Protein AF-A0A345D004-F1 (afdb_monomer_lite)

Secondary structure (DSSP, 8-state):
---TTS-----SSHHHHHHHHHHHHHHHHHTTEEETTHHHHHHHHHHHHHTT---HHHHHHHHHHHHGGGT--EEE-HHHHHHHHTTHHHHHHHHTT---HHHHHHHHTTEEE--

Sequence (115 aa):
MANKECMNTSMANTGDVINSVKYFIMDMSSKGIVVNDLHKLINCCEHIADAGNKNPLDIMMHVVKTGRKMGIHFYADDKVISDMRLGEYDFYLKSVYGFTPYQVSVFVSSVGVVN

Structure (mmCIF, N/CA/C/O backbone):
data_AF-A0A345D004-F1
#
_entry.id   AF-A0A345D004-F1
#
loop_
_atom_site.group_PDB
_atom_site.id
_atom_site.type_symbol
_atom_site.label_atom_id
_atom_site.label_alt_id
_atom_site.label_comp_id
_atom_site.label_asym_id
_atom_site.label_entity_id
_atom_site.label_seq_id
_atom_site.pdbx_PDB_ins_code
_atom_site.Cartn_x
_atom_site.Cartn_y
_atom_site.Cartn_z
_atom_site.occupancy
_atom_site.B_iso_or_equiv
_atom_site.auth_seq_id
_atom_site.auth_comp_id
_atom_site.auth_asym_id
_atom_site.auth_atom_id
_atom_site.pdbx_PDB_model_num
ATOM 1 N N . MET A 1 1 ? 1.615 -24.595 -20.544 1.00 31.97 1 MET A N 1
ATOM 2 C CA . MET A 1 1 ? 1.499 -23.121 -20.543 1.00 31.97 1 MET A CA 1
ATOM 3 C C . MET A 1 1 ? 2.253 -22.636 -19.325 1.00 31.97 1 MET A C 1
ATOM 5 O O . MET A 1 1 ? 1.920 -23.080 -18.236 1.00 31.97 1 MET A O 1
ATOM 9 N N . ALA A 1 2 ? 3.321 -21.857 -19.497 1.00 29.91 2 ALA A N 1
ATOM 10 C CA . ALA A 1 2 ? 4.039 -21.297 -18.357 1.00 29.91 2 ALA A CA 1
ATOM 11 C C . ALA A 1 2 ? 3.086 -20.413 -17.541 1.00 29.91 2 ALA A C 1
ATOM 13 O O . ALA A 1 2 ? 2.227 -19.756 -18.133 1.00 29.91 2 ALA A O 1
ATOM 14 N N . ASN A 1 3 ? 3.201 -20.435 -16.213 1.00 36.25 3 ASN A N 1
ATOM 15 C CA . ASN A 1 3 ? 2.391 -19.589 -15.347 1.00 36.25 3 ASN A CA 1
ATOM 16 C C . ASN A 1 3 ? 2.758 -18.123 -15.650 1.00 36.25 3 ASN A C 1
ATOM 18 O O . ASN A 1 3 ? 3.814 -17.642 -15.252 1.00 36.25 3 ASN A O 1
ATOM 22 N N . LYS A 1 4 ? 1.935 -17.468 -16.479 1.00 44.44 4 LYS A N 1
ATOM 23 C CA . LYS A 1 4 ? 2.184 -16.164 -17.123 1.00 44.44 4 LYS A CA 1
ATOM 24 C C . LYS A 1 4 ? 2.105 -14.977 -16.163 1.00 44.44 4 LYS A C 1
ATOM 26 O O . LYS A 1 4 ? 2.222 -13.840 -16.604 1.00 44.44 4 LYS A O 1
ATOM 31 N N . GLU A 1 5 ? 1.856 -15.215 -14.883 1.00 46.56 5 GLU A N 1
ATOM 32 C CA . GLU A 1 5 ? 1.505 -14.136 -13.962 1.00 46.56 5 GLU A CA 1
ATOM 33 C C . GLU A 1 5 ? 2.715 -13.320 -13.505 1.00 46.56 5 GLU A C 1
ATOM 35 O O . GLU A 1 5 ? 2.538 -12.199 -13.047 1.00 46.56 5 GLU A O 1
ATOM 40 N N . CYS A 1 6 ? 3.930 -13.844 -13.677 1.00 47.47 6 CYS A N 1
ATOM 41 C CA . CYS A 1 6 ? 5.166 -13.271 -13.154 1.00 47.47 6 CYS A CA 1
ATOM 42 C C . CYS A 1 6 ? 6.351 -13.992 -13.849 1.00 47.47 6 CYS A C 1
ATOM 44 O O . CYS A 1 6 ? 6.801 -15.025 -13.365 1.00 47.47 6 CYS A O 1
ATOM 46 N N . MET A 1 7 ? 6.773 -13.577 -15.059 1.00 41.00 7 MET A N 1
ATOM 47 C CA . MET A 1 7 ? 7.837 -14.268 -15.829 1.00 41.00 7 MET A CA 1
ATOM 48 C C . MET A 1 7 ? 9.157 -13.480 -15.879 1.00 41.00 7 MET A C 1
ATOM 50 O O . MET A 1 7 ? 9.164 -12.257 -15.959 1.00 41.00 7 MET A O 1
ATOM 54 N N . ASN A 1 8 ? 10.248 -14.251 -15.810 1.00 41.31 8 ASN A N 1
ATOM 55 C CA . ASN A 1 8 ? 11.632 -13.921 -15.447 1.00 41.31 8 ASN A CA 1
ATOM 56 C C . ASN A 1 8 ? 12.441 -13.076 -16.447 1.00 41.31 8 ASN A C 1
ATOM 58 O O . ASN A 1 8 ? 12.651 -13.544 -17.568 1.00 41.31 8 ASN A O 1
ATOM 62 N N . THR A 1 9 ? 13.089 -12.000 -15.967 1.00 44.62 9 THR A N 1
ATOM 63 C CA . THR A 1 9 ? 14.435 -11.589 -16.430 1.00 44.62 9 THR A CA 1
ATOM 64 C C . THR A 1 9 ? 15.150 -10.671 -15.423 1.00 44.62 9 THR A C 1
ATOM 66 O O . THR A 1 9 ? 14.767 -9.532 -15.246 1.00 44.62 9 THR A O 1
ATOM 69 N N . SER A 1 10 ? 16.250 -11.130 -14.816 1.00 45.31 10 SER A N 1
ATOM 70 C CA . SER A 1 10 ? 17.027 -10.393 -13.796 1.00 45.31 10 SER A CA 1
ATOM 71 C C . SER A 1 10 ? 17.504 -8.984 -14.221 1.00 45.31 10 SER A C 1
ATOM 73 O O . SER A 1 10 ? 18.100 -8.812 -15.286 1.00 45.31 10 SER A O 1
ATOM 75 N N . MET A 1 11 ? 17.300 -7.997 -13.333 1.00 56.88 11 MET A N 1
ATOM 76 C CA . MET A 1 11 ? 17.765 -6.601 -13.424 1.00 56.88 11 MET A CA 1
ATOM 77 C C . MET A 1 11 ? 19.024 -6.293 -12.587 1.00 56.88 11 MET A C 1
ATOM 79 O O . MET A 1 11 ? 19.385 -7.020 -11.667 1.00 56.88 11 MET A O 1
ATOM 83 N N . ALA A 1 12 ? 19.640 -5.130 -12.855 1.00 52.09 12 ALA A N 1
ATOM 84 C CA . ALA A 1 12 ? 20.809 -4.601 -12.138 1.00 52.09 12 ALA A CA 1
ATOM 85 C C . ALA A 1 12 ? 20.512 -3.973 -10.750 1.00 52.09 12 ALA A C 1
ATOM 87 O O . ALA A 1 12 ? 21.421 -3.905 -9.931 1.00 52.09 12 ALA A O 1
ATOM 88 N N . ASN A 1 13 ? 19.266 -3.551 -10.461 1.00 59.78 13 ASN A N 1
ATOM 89 C CA . ASN A 1 13 ? 18.888 -2.845 -9.213 1.00 59.78 13 ASN A CA 1
ATOM 90 C C . ASN A 1 13 ? 17.716 -3.508 -8.459 1.00 59.78 13 ASN A C 1
ATOM 92 O O . ASN A 1 13 ? 17.035 -2.862 -7.661 1.00 59.78 13 ASN A O 1
ATOM 96 N N . THR A 1 14 ? 17.450 -4.793 -8.709 1.00 67.38 14 THR A N 1
ATOM 97 C CA . THR A 1 14 ? 16.326 -5.522 -8.096 1.00 67.38 14 THR A CA 1
ATOM 98 C C . THR A 1 14 ? 16.360 -5.449 -6.564 1.00 67.38 14 THR A C 1
ATOM 100 O O . THR A 1 14 ? 15.320 -5.307 -5.927 1.00 67.38 14 THR A O 1
ATOM 103 N N . GLY A 1 15 ? 17.557 -5.454 -5.966 1.00 69.31 15 GLY A N 1
ATOM 104 C CA . GLY A 1 15 ? 17.743 -5.372 -4.515 1.00 69.31 15 GLY A CA 1
ATOM 105 C C . GLY A 1 15 ? 17.159 -4.108 -3.874 1.00 69.31 15 GLY A C 1
ATOM 106 O O . GLY A 1 15 ? 16.460 -4.211 -2.870 1.00 69.31 15 GLY A O 1
ATOM 107 N N . ASP A 1 16 ? 17.378 -2.928 -4.459 1.00 70.94 16 ASP A N 1
ATOM 108 C CA . ASP A 1 16 ? 16.916 -1.652 -3.887 1.00 70.94 16 ASP A CA 1
ATOM 109 C C . ASP A 1 16 ? 15.391 -1.521 -3.933 1.00 70.94 16 ASP A C 1
ATOM 111 O O . ASP A 1 16 ? 14.763 -1.024 -2.993 1.00 70.94 16 ASP A O 1
ATOM 115 N N . VAL A 1 17 ? 14.785 -2.023 -5.011 1.00 71.81 17 VAL A N 1
ATOM 116 C CA . VAL A 1 17 ? 13.329 -2.083 -5.165 1.00 71.81 17 VAL A CA 1
ATOM 117 C C . VAL A 1 17 ? 12.732 -3.046 -4.143 1.00 71.81 17 VAL A C 1
ATOM 119 O O . VAL A 1 17 ? 11.830 -2.659 -3.400 1.00 71.81 17 VAL A O 1
ATOM 122 N N . ILE A 1 18 ? 13.261 -4.271 -4.051 1.00 74.50 18 ILE A N 1
ATOM 123 C CA . ILE A 1 18 ? 12.810 -5.268 -3.069 1.00 74.50 18 ILE A CA 1
ATOM 124 C C . ILE A 1 18 ? 12.933 -4.713 -1.650 1.00 74.50 18 ILE A C 1
ATOM 126 O O . ILE A 1 18 ? 12.017 -4.876 -0.846 1.00 74.50 18 ILE A O 1
ATOM 130 N N . ASN A 1 19 ? 14.046 -4.055 -1.327 1.00 77.50 19 ASN A N 1
ATOM 131 C CA . ASN A 1 19 ? 14.266 -3.486 -0.002 1.00 77.50 19 ASN A CA 1
ATOM 132 C C . ASN A 1 19 ? 13.275 -2.358 0.292 1.00 77.50 19 ASN A C 1
ATOM 134 O O . ASN A 1 19 ? 12.686 -2.344 1.367 1.00 77.50 19 ASN A O 1
ATOM 138 N N . SER A 1 20 ? 13.019 -1.470 -0.671 1.00 76.69 20 SER A N 1
ATOM 139 C CA . SER A 1 20 ? 12.019 -0.402 -0.530 1.00 76.69 20 SER A CA 1
ATOM 140 C C . SER A 1 20 ? 10.619 -0.963 -0.268 1.00 76.69 20 SER A C 1
ATOM 142 O O . SER A 1 20 ? 9.914 -0.490 0.622 1.00 76.69 20 SER A O 1
ATOM 144 N N . VAL A 1 21 ? 10.237 -2.021 -0.991 1.00 77.38 21 VAL A N 1
ATOM 145 C CA . VAL A 1 21 ? 8.966 -2.727 -0.777 1.00 77.38 21 VAL A CA 1
ATOM 146 C C . VAL A 1 21 ? 8.932 -3.380 0.603 1.00 77.38 21 VAL A C 1
ATOM 148 O O . VAL A 1 21 ? 7.955 -3.218 1.330 1.00 77.38 21 VAL A O 1
ATOM 151 N N . LYS A 1 22 ? 9.995 -4.086 1.003 1.00 79.69 22 LYS A N 1
ATOM 152 C CA . LYS A 1 22 ? 10.091 -4.697 2.336 1.00 79.69 22 LYS A CA 1
ATOM 153 C C . LYS A 1 22 ? 9.950 -3.654 3.440 1.00 79.69 22 LYS A C 1
ATOM 155 O O . LYS A 1 22 ? 9.186 -3.885 4.370 1.00 79.69 22 LYS A O 1
ATOM 160 N N . TYR A 1 23 ? 10.631 -2.514 3.327 1.00 83.25 23 TYR A N 1
ATOM 161 C CA . TYR A 1 23 ? 10.540 -1.436 4.311 1.00 83.25 23 TYR A CA 1
ATOM 162 C C . TYR A 1 23 ? 9.139 -0.851 4.396 1.00 83.25 23 TYR A C 1
ATOM 164 O O . TYR A 1 23 ? 8.644 -0.655 5.502 1.00 83.25 23 TYR A O 1
ATOM 172 N N . PHE A 1 24 ? 8.475 -0.636 3.259 1.00 81.62 24 PHE A N 1
ATOM 173 C CA . PHE A 1 24 ? 7.078 -0.224 3.267 1.00 81.62 24 PHE A CA 1
ATOM 174 C C . PHE A 1 24 ? 6.193 -1.249 3.981 1.00 81.62 24 PHE A C 1
ATOM 176 O O . PHE A 1 24 ? 5.441 -0.878 4.873 1.00 81.62 24 PHE A O 1
ATOM 183 N N . ILE A 1 25 ? 6.296 -2.541 3.649 1.00 81.25 25 ILE A N 1
ATOM 184 C CA . ILE A 1 25 ? 5.451 -3.560 4.288 1.00 81.25 25 ILE A CA 1
ATOM 185 C C . ILE A 1 25 ? 5.744 -3.682 5.786 1.00 81.25 25 ILE A C 1
ATOM 187 O O . ILE A 1 25 ? 4.813 -3.812 6.574 1.00 81.25 25 ILE A O 1
ATOM 191 N N . MET A 1 26 ? 7.009 -3.614 6.200 1.00 84.50 26 MET A N 1
ATOM 192 C CA . MET A 1 26 ? 7.375 -3.628 7.618 1.00 84.50 26 MET A CA 1
ATOM 193 C C . MET A 1 26 ? 6.806 -2.421 8.364 1.00 84.50 26 MET A C 1
ATOM 195 O O . MET A 1 26 ? 6.259 -2.579 9.454 1.00 84.50 26 MET A O 1
ATOM 199 N N . ASP A 1 27 ? 6.902 -1.229 7.779 1.00 87.38 27 ASP A N 1
ATOM 200 C CA . ASP A 1 27 ? 6.352 -0.015 8.372 1.00 87.38 27 ASP A CA 1
ATOM 201 C C . ASP A 1 27 ? 4.818 -0.078 8.469 1.00 87.38 27 ASP A C 1
ATOM 203 O O . ASP A 1 27 ? 4.258 0.180 9.535 1.00 87.38 27 ASP A O 1
ATOM 207 N N . MET A 1 28 ? 4.138 -0.536 7.419 1.00 84.88 28 MET A N 1
ATOM 208 C CA . MET A 1 28 ? 2.686 -0.735 7.424 1.00 84.88 28 MET A CA 1
ATOM 209 C C . MET A 1 28 ? 2.258 -1.809 8.433 1.00 84.88 28 MET A C 1
ATOM 211 O O . MET A 1 28 ? 1.293 -1.615 9.172 1.00 84.88 28 MET A O 1
ATOM 215 N N . SER A 1 29 ? 3.030 -2.891 8.557 1.00 85.25 29 SER A N 1
ATOM 216 C CA . SER A 1 29 ? 2.806 -3.928 9.568 1.00 85.25 29 SER A CA 1
ATOM 217 C C . SER A 1 29 ? 2.986 -3.396 10.985 1.00 85.25 29 SER A C 1
ATOM 219 O O . SER A 1 29 ? 2.218 -3.779 11.864 1.00 85.25 29 SER A O 1
ATOM 221 N N . SER A 1 30 ? 3.944 -2.492 11.219 1.00 86.81 30 SER A N 1
ATOM 222 C CA . SER A 1 30 ? 4.112 -1.832 12.523 1.00 86.81 30 SER A CA 1
ATOM 223 C C . SER A 1 30 ? 2.914 -0.955 12.905 1.00 86.81 30 SER A C 1
ATOM 225 O O . SER A 1 30 ? 2.683 -0.700 14.084 1.00 86.81 30 SER A O 1
ATOM 227 N N . LYS A 1 31 ? 2.129 -0.536 11.907 1.00 85.06 31 LYS A N 1
ATOM 228 C CA . LYS A 1 31 ? 0.898 0.243 12.059 1.00 85.06 31 LYS A CA 1
ATOM 229 C C . LYS A 1 31 ? -0.372 -0.606 11.936 1.00 85.06 31 LYS A C 1
ATOM 231 O O . LYS A 1 31 ? -1.449 -0.045 11.762 1.00 85.06 31 LYS A O 1
ATOM 236 N N . GLY A 1 32 ? -0.250 -1.933 12.010 1.00 86.06 32 GLY A N 1
ATOM 237 C CA . GLY A 1 32 ? -1.385 -2.856 12.049 1.00 86.06 32 GLY A CA 1
ATOM 238 C C . GLY A 1 32 ? -1.937 -3.284 10.687 1.00 86.06 32 GLY A C 1
ATOM 239 O O . GLY A 1 32 ? -3.014 -3.870 10.646 1.00 86.06 32 GLY A O 1
ATOM 240 N N . ILE A 1 33 ? -1.227 -3.034 9.578 1.00 87.25 33 ILE A N 1
ATOM 241 C CA . ILE A 1 33 ? -1.611 -3.512 8.239 1.00 87.25 33 ILE A CA 1
ATOM 242 C C . ILE A 1 33 ? -0.689 -4.652 7.812 1.00 87.25 33 ILE A C 1
ATOM 244 O O . ILE A 1 33 ? 0.484 -4.445 7.508 1.00 87.25 33 ILE A O 1
ATOM 248 N N . VAL A 1 34 ? -1.230 -5.860 7.730 1.00 87.56 34 VAL A N 1
ATOM 249 C CA . VAL A 1 34 ? -0.501 -7.078 7.365 1.00 87.56 34 VAL A CA 1
ATOM 250 C C . VAL A 1 34 ? -0.812 -7.519 5.939 1.00 87.56 34 VAL A C 1
ATOM 252 O O . VAL A 1 34 ? -1.895 -7.273 5.412 1.00 87.56 34 VAL A O 1
ATOM 255 N N . VAL A 1 35 ? 0.134 -8.214 5.310 1.00 84.88 35 VAL A N 1
ATOM 256 C CA . VAL A 1 35 ? -0.061 -8.862 4.004 1.00 84.88 35 VAL A CA 1
ATOM 257 C C . VAL A 1 35 ? -0.087 -10.371 4.194 1.00 84.88 35 VAL A C 1
ATOM 259 O O . VAL A 1 35 ? 0.787 -10.911 4.867 1.00 84.88 35 VAL A O 1
ATOM 262 N N . ASN A 1 36 ? -1.062 -11.062 3.593 1.00 81.38 36 ASN A N 1
ATOM 263 C CA . ASN A 1 36 ? -1.217 -12.512 3.791 1.00 81.38 36 ASN A CA 1
ATOM 264 C C . ASN A 1 36 ? -0.064 -13.363 3.241 1.00 81.38 36 ASN A C 1
ATOM 266 O O . ASN A 1 36 ? 0.169 -14.458 3.740 1.00 81.38 36 ASN A O 1
ATOM 270 N N . ASP A 1 37 ? 0.628 -12.897 2.204 1.00 75.94 37 ASP A N 1
ATOM 271 C CA . ASP A 1 37 ? 1.670 -13.662 1.528 1.00 75.94 37 ASP A CA 1
ATOM 272 C C . ASP A 1 37 ? 2.788 -12.732 1.043 1.00 75.94 37 ASP A C 1
ATOM 274 O O . ASP A 1 37 ? 2.895 -12.365 -0.131 1.00 75.94 37 ASP A O 1
ATOM 278 N N . LEU A 1 38 ? 3.625 -12.311 1.998 1.00 72.25 38 LEU A N 1
ATOM 279 C CA . LEU A 1 38 ? 4.773 -11.435 1.749 1.00 72.25 38 LEU A CA 1
ATOM 280 C 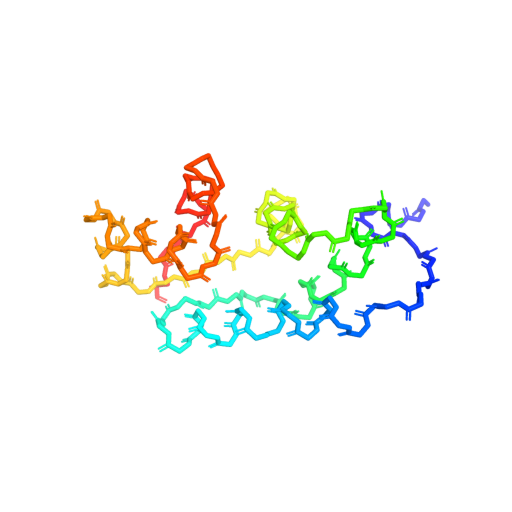C . LEU A 1 38 ? 5.739 -12.027 0.711 1.00 72.25 38 LEU A C 1
ATOM 282 O O . LEU A 1 38 ? 6.370 -11.287 -0.040 1.00 72.25 38 LEU A O 1
ATOM 286 N N . HIS A 1 39 ? 5.850 -13.356 0.650 1.00 72.62 39 HIS A N 1
ATOM 287 C CA . HIS A 1 39 ? 6.750 -14.031 -0.278 1.00 72.62 39 HIS A CA 1
ATOM 288 C C . HIS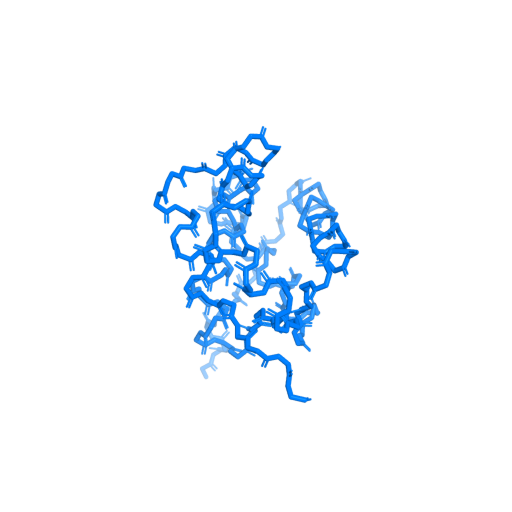 A 1 39 ? 6.245 -13.921 -1.723 1.00 72.62 39 HIS A C 1
ATOM 290 O O . HIS A 1 39 ? 7.011 -13.550 -2.613 1.00 72.62 39 HIS A O 1
ATOM 296 N N . LYS A 1 40 ? 4.939 -14.128 -1.957 1.00 74.69 40 LYS A N 1
ATOM 297 C CA . LYS A 1 40 ? 4.319 -13.844 -3.265 1.00 74.69 40 LYS A CA 1
ATOM 298 C C . LYS A 1 40 ? 4.442 -12.375 -3.659 1.00 74.69 40 LYS A C 1
ATOM 300 O O . LYS A 1 40 ? 4.635 -12.080 -4.837 1.00 74.69 40 LYS A O 1
ATOM 305 N N . LEU A 1 41 ? 4.349 -11.465 -2.691 1.00 74.06 41 LEU A N 1
ATOM 306 C CA . LEU A 1 41 ? 4.494 -10.030 -2.925 1.00 74.06 41 LEU A CA 1
ATOM 307 C C . LEU A 1 41 ? 5.909 -9.660 -3.381 1.00 74.06 41 LEU A C 1
ATOM 309 O O . LEU A 1 41 ? 6.046 -8.957 -4.378 1.00 74.06 41 LEU A O 1
ATOM 313 N N . ILE A 1 42 ? 6.946 -10.174 -2.714 1.00 70.31 42 ILE A N 1
ATOM 314 C CA . ILE A 1 42 ? 8.345 -9.943 -3.107 1.00 70.31 42 ILE A CA 1
ATOM 315 C C . ILE A 1 42 ? 8.596 -10.452 -4.529 1.00 70.31 42 ILE A C 1
ATOM 317 O O . ILE A 1 42 ? 9.125 -9.698 -5.341 1.00 70.31 42 ILE A O 1
ATOM 321 N N . ASN A 1 43 ? 8.140 -11.666 -4.854 1.00 69.88 43 ASN A N 1
ATOM 322 C CA . ASN A 1 43 ? 8.271 -12.204 -6.209 1.00 69.88 43 ASN A CA 1
ATOM 323 C C . ASN A 1 43 ? 7.556 -11.302 -7.228 1.00 69.88 43 ASN A C 1
ATOM 325 O O . ASN A 1 43 ? 8.135 -10.936 -8.242 1.00 69.88 43 ASN A O 1
ATOM 329 N N . CYS A 1 44 ? 6.329 -10.853 -6.936 1.00 70.81 44 CYS A N 1
ATOM 330 C CA . CYS A 1 44 ? 5.585 -9.940 -7.809 1.00 70.81 44 CYS A CA 1
ATOM 331 C C . CYS A 1 44 ? 6.344 -8.625 -8.081 1.00 70.81 44 CYS A C 1
ATOM 333 O O . CYS A 1 44 ? 6.341 -8.130 -9.209 1.00 70.81 44 CYS A O 1
ATOM 335 N N . CYS A 1 45 ? 7.039 -8.076 -7.080 1.00 67.12 45 CYS A N 1
ATOM 336 C CA . CYS A 1 45 ? 7.837 -6.858 -7.229 1.00 67.12 45 CYS A CA 1
ATOM 337 C C . CYS A 1 45 ? 9.029 -7.015 -8.172 1.00 67.12 45 CYS A C 1
ATOM 339 O O . CYS A 1 45 ? 9.311 -6.080 -8.923 1.00 67.12 45 CYS A O 1
ATOM 341 N N . GLU A 1 46 ? 9.697 -8.171 -8.157 1.00 60.31 46 GLU A N 1
ATOM 342 C CA . GLU A 1 46 ? 10.794 -8.467 -9.087 1.00 60.31 46 GLU A CA 1
ATOM 343 C C . GLU A 1 46 ? 10.305 -8.358 -10.538 1.00 60.31 46 GLU A C 1
ATOM 345 O O . GLU A 1 46 ? 10.924 -7.680 -11.352 1.00 60.31 46 GLU A O 1
ATOM 350 N N . HIS A 1 47 ? 9.112 -8.881 -10.833 1.00 61.62 47 HIS A N 1
ATOM 351 C CA . HIS A 1 47 ? 8.557 -8.869 -12.189 1.00 61.62 47 HIS A CA 1
ATOM 352 C C . HIS A 1 47 ? 8.053 -7.502 -12.670 1.00 61.62 47 HIS A C 1
ATOM 354 O O . HIS A 1 47 ? 8.088 -7.214 -13.865 1.00 61.62 47 HIS A O 1
ATOM 360 N N . ILE A 1 48 ? 7.549 -6.650 -11.774 1.00 57.56 48 ILE A N 1
ATOM 361 C CA . ILE A 1 48 ? 7.048 -5.318 -12.157 1.00 57.56 48 ILE A CA 1
ATOM 362 C C . ILE A 1 48 ? 8.213 -4.359 -12.425 1.00 57.56 48 ILE A C 1
ATOM 364 O O . ILE A 1 48 ? 8.123 -3.526 -13.331 1.00 57.56 48 ILE A O 1
ATOM 368 N N . ALA A 1 49 ? 9.309 -4.487 -11.673 1.00 54.78 49 ALA A N 1
ATOM 369 C CA . ALA A 1 49 ? 10.5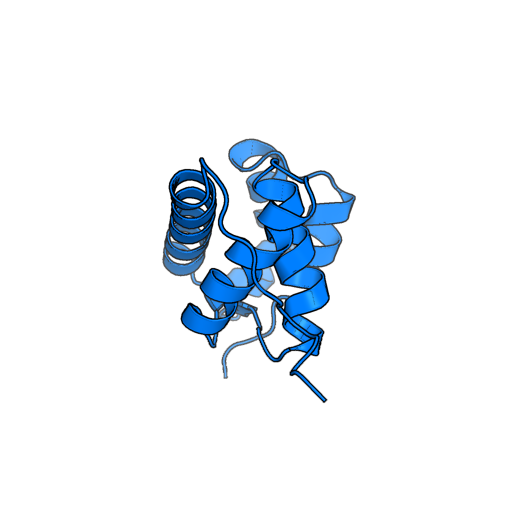27 -3.720 -11.914 1.00 54.78 49 ALA A CA 1
ATOM 370 C C . ALA A 1 49 ? 11.100 -4.009 -13.317 1.00 54.78 49 ALA A C 1
ATOM 372 O O . ALA A 1 49 ? 11.491 -3.074 -14.027 1.00 54.78 49 ALA A O 1
ATOM 373 N N . ASP A 1 50 ? 11.056 -5.276 -13.753 1.00 54.28 50 ASP A N 1
ATOM 374 C CA . ASP A 1 50 ? 11.523 -5.727 -15.073 1.00 54.28 50 ASP A CA 1
ATOM 375 C C . ASP A 1 50 ? 10.772 -5.046 -16.238 1.00 54.28 50 ASP A C 1
ATOM 377 O O . ASP A 1 50 ? 11.332 -4.864 -17.321 1.00 54.28 50 ASP A O 1
ATOM 381 N N . ALA A 1 51 ? 9.531 -4.584 -16.025 1.00 54.47 51 ALA A N 1
ATOM 382 C CA . ALA A 1 51 ? 8.718 -3.881 -17.027 1.00 54.47 51 ALA A CA 1
ATOM 383 C C . ALA A 1 51 ? 9.166 -2.423 -17.297 1.00 54.47 51 ALA A C 1
ATOM 385 O O . ALA A 1 51 ? 8.475 -1.672 -17.989 1.00 54.47 51 ALA A O 1
ATOM 386 N N . GLY A 1 52 ? 10.312 -2.003 -16.750 1.00 52.72 52 GLY A N 1
ATOM 387 C CA . GLY A 1 52 ? 10.914 -0.684 -16.966 1.00 52.72 52 GLY A CA 1
ATOM 388 C C . GLY A 1 52 ? 10.412 0.406 -16.019 1.00 52.72 52 GLY A C 1
ATOM 389 O O . GLY A 1 52 ? 10.913 1.532 -16.070 1.00 52.72 52 GLY A O 1
ATOM 390 N N . ASN A 1 53 ? 9.470 0.089 -15.125 1.00 62.69 53 ASN A N 1
ATOM 391 C CA . ASN A 1 53 ? 9.033 1.014 -14.091 1.00 62.69 53 ASN A CA 1
ATOM 392 C C . ASN A 1 53 ? 9.971 0.926 -12.885 1.00 62.69 53 ASN A C 1
ATOM 394 O O . ASN A 1 53 ? 9.974 -0.060 -12.158 1.00 62.69 53 ASN A O 1
ATOM 398 N N . LYS A 1 54 ? 10.779 1.968 -12.688 1.00 62.06 54 LYS A N 1
ATOM 399 C CA . LYS A 1 54 ? 11.763 2.039 -11.599 1.00 62.06 54 LYS A CA 1
ATOM 400 C C . LYS A 1 54 ? 11.237 2.764 -10.365 1.00 62.06 54 LYS A C 1
ATOM 402 O O . LYS A 1 54 ? 11.975 2.882 -9.394 1.00 62.06 54 LYS A O 1
ATOM 407 N N . ASN A 1 55 ? 10.011 3.288 -10.406 1.00 70.00 55 ASN A N 1
ATOM 408 C CA . ASN A 1 55 ? 9.435 4.024 -9.291 1.00 70.00 55 ASN A CA 1
ATOM 409 C C . ASN A 1 55 ? 8.870 3.034 -8.254 1.00 70.00 55 ASN A C 1
ATOM 411 O O . ASN A 1 55 ? 7.873 2.366 -8.546 1.00 70.00 55 ASN A O 1
ATOM 415 N N . PRO A 1 56 ? 9.447 2.948 -7.039 1.00 67.00 56 PRO A N 1
ATOM 416 C CA . PRO A 1 56 ? 8.988 2.013 -6.010 1.00 67.00 56 PRO A CA 1
ATOM 417 C C . PRO A 1 56 ? 7.506 2.181 -5.648 1.00 67.00 56 PRO A C 1
ATOM 419 O O . PRO A 1 56 ? 6.831 1.197 -5.352 1.00 67.00 56 PRO A O 1
ATOM 422 N N . LEU A 1 57 ? 6.974 3.404 -5.726 1.00 70.94 57 LEU A N 1
ATOM 423 C CA . LEU A 1 57 ? 5.572 3.700 -5.426 1.00 70.94 57 LEU A CA 1
ATOM 424 C C . LEU A 1 57 ? 4.636 3.155 -6.499 1.00 70.94 57 LEU A C 1
ATOM 426 O O . LEU A 1 57 ? 3.596 2.577 -6.190 1.00 70.94 57 LEU A O 1
ATOM 430 N N . ASP A 1 58 ? 5.015 3.284 -7.767 1.00 71.62 58 ASP A N 1
ATOM 431 C CA . ASP A 1 58 ? 4.211 2.751 -8.863 1.00 71.62 58 ASP A CA 1
ATOM 432 C C . ASP A 1 58 ? 4.232 1.219 -8.874 1.00 71.62 58 ASP A C 1
ATOM 434 O O . ASP A 1 58 ? 3.202 0.592 -9.133 1.00 71.62 58 ASP A O 1
ATOM 438 N N . ILE A 1 59 ? 5.373 0.615 -8.522 1.00 71.62 59 ILE A N 1
ATOM 439 C CA . ILE A 1 59 ? 5.508 -0.834 -8.326 1.00 71.62 59 ILE A CA 1
ATOM 440 C C . ILE A 1 59 ? 4.570 -1.299 -7.212 1.00 71.62 59 ILE A C 1
ATOM 442 O O . ILE A 1 59 ? 3.779 -2.220 -7.407 1.00 71.62 59 ILE A O 1
ATOM 446 N N . MET A 1 60 ? 4.589 -0.616 -6.071 1.00 74.50 60 MET A N 1
ATOM 447 C CA . MET A 1 60 ? 3.720 -0.906 -4.933 1.00 74.50 60 MET A CA 1
ATOM 448 C C . MET A 1 60 ? 2.237 -0.800 -5.285 1.00 74.50 60 MET A C 1
ATOM 450 O O . MET A 1 60 ? 1.430 -1.652 -4.919 1.00 74.50 60 MET A O 1
ATOM 454 N N . MET A 1 61 ? 1.872 0.201 -6.079 1.00 76.69 61 MET A N 1
ATOM 455 C CA . MET A 1 61 ? 0.505 0.376 -6.556 1.00 76.69 61 MET A CA 1
ATOM 456 C C . MET A 1 61 ? 0.081 -0.686 -7.560 1.00 76.69 61 MET A C 1
ATOM 458 O O . MET A 1 61 ? -1.083 -1.095 -7.580 1.00 76.69 61 MET A O 1
ATOM 462 N N . HIS A 1 62 ? 1.012 -1.154 -8.383 1.00 75.62 62 HIS A N 1
ATOM 463 C CA . HIS A 1 62 ? 0.763 -2.272 -9.272 1.00 75.62 62 HIS A CA 1
ATOM 464 C C . HIS A 1 62 ? 0.572 -3.570 -8.481 1.00 75.62 62 HIS A C 1
ATOM 466 O O . HIS A 1 62 ? -0.370 -4.305 -8.759 1.00 75.62 62 HIS A O 1
ATOM 472 N N . VAL A 1 63 ? 1.373 -3.814 -7.442 1.00 74.56 63 VAL A N 1
ATOM 473 C CA . VAL A 1 63 ? 1.191 -4.947 -6.520 1.00 74.56 63 VAL A CA 1
ATOM 474 C C . VAL A 1 63 ? -0.174 -4.898 -5.846 1.00 74.56 63 VAL A C 1
ATOM 476 O O . VAL A 1 63 ? -0.879 -5.898 -5.823 1.00 74.56 63 VAL A O 1
ATOM 479 N N . VAL A 1 64 ? -0.598 -3.741 -5.344 1.00 77.75 64 VAL A N 1
ATOM 480 C CA . VAL A 1 64 ? -1.916 -3.583 -4.714 1.00 77.75 64 VAL A CA 1
ATOM 481 C C . VAL A 1 64 ? -3.051 -3.916 -5.692 1.00 77.75 64 VAL A C 1
ATOM 483 O O . VAL A 1 64 ? -4.008 -4.607 -5.341 1.00 77.75 64 VAL A O 1
ATOM 486 N N . LYS A 1 65 ? -2.944 -3.466 -6.949 1.00 76.12 65 LYS A N 1
ATOM 487 C CA . LYS A 1 65 ? -3.960 -3.711 -7.987 1.00 76.12 65 LYS A CA 1
ATOM 488 C C . LYS A 1 65 ? -3.964 -5.148 -8.506 1.00 76.12 65 LYS A C 1
ATOM 490 O O . LYS A 1 65 ? -5.029 -5.740 -8.677 1.00 76.12 65 LYS A O 1
ATOM 495 N N . THR A 1 66 ? -2.788 -5.675 -8.821 1.00 69.50 66 THR A N 1
ATOM 496 C CA . THR A 1 66 ? -2.605 -6.959 -9.508 1.00 69.50 66 THR A CA 1
ATOM 497 C C . THR A 1 66 ? -2.532 -8.108 -8.512 1.00 69.50 66 THR A C 1
ATOM 499 O O . THR A 1 66 ? -3.131 -9.154 -8.7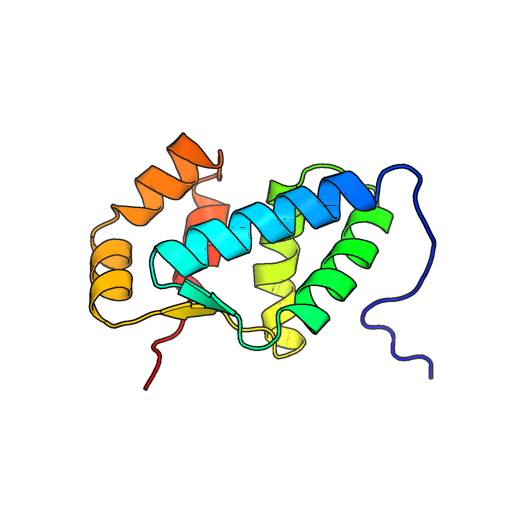46 1.00 69.50 66 THR A O 1
ATOM 502 N N . GLY A 1 67 ? -1.915 -7.889 -7.352 1.00 70.06 67 GLY A N 1
ATOM 503 C CA . GLY A 1 67 ? -1.817 -8.854 -6.263 1.00 70.06 67 GLY A CA 1
ATOM 504 C C . GLY A 1 67 ? -3.178 -9.364 -5.808 1.00 70.06 67 GLY A C 1
ATOM 505 O O . GLY A 1 67 ? -3.323 -10.558 -5.582 1.00 70.06 67 GLY A O 1
ATOM 506 N N . ARG A 1 68 ? -4.222 -8.526 -5.830 1.00 68.25 68 ARG A N 1
ATOM 507 C CA . ARG A 1 68 ? -5.595 -8.953 -5.517 1.00 68.25 68 ARG A CA 1
ATOM 508 C C . ARG A 1 68 ? -6.124 -10.038 -6.465 1.00 68.25 68 ARG A C 1
ATOM 510 O O . ARG A 1 68 ? -6.894 -10.893 -6.043 1.00 68.25 68 ARG A O 1
ATOM 517 N N . LYS A 1 69 ? -5.703 -10.024 -7.734 1.00 71.81 69 LYS A N 1
ATOM 518 C CA . LYS A 1 69 ? -6.026 -11.077 -8.715 1.00 71.81 69 LYS A CA 1
ATOM 519 C C . LYS A 1 69 ? -5.217 -12.354 -8.474 1.00 71.81 69 LYS A C 1
ATOM 521 O O . LYS A 1 69 ? -5.672 -13.427 -8.839 1.00 71.81 69 LYS A O 1
ATOM 526 N N . MET A 1 70 ? -4.057 -12.221 -7.833 1.00 69.12 70 MET A N 1
ATOM 527 C CA . MET A 1 70 ? -3.121 -13.301 -7.499 1.00 69.12 70 MET A CA 1
ATOM 528 C C . MET A 1 70 ? -3.262 -13.801 -6.045 1.00 69.12 70 MET A C 1
ATOM 530 O O . MET A 1 70 ? -2.452 -14.601 -5.580 1.00 69.12 70 MET A O 1
ATOM 534 N N . GLY A 1 71 ? -4.272 -13.326 -5.305 1.00 72.06 71 GLY A N 1
ATOM 535 C CA . GLY A 1 71 ? -4.532 -13.717 -3.914 1.00 72.06 71 GLY A CA 1
ATOM 536 C C . GLY A 1 71 ? -3.642 -13.048 -2.857 1.00 72.06 71 GLY A C 1
ATOM 537 O O . GLY A 1 71 ? -3.597 -13.527 -1.724 1.00 72.06 71 GLY A O 1
ATOM 538 N N . ILE A 1 72 ? -2.937 -11.966 -3.200 1.00 78.19 72 ILE A N 1
ATOM 539 C CA . ILE A 1 72 ? -2.215 -11.100 -2.258 1.00 78.19 72 ILE A CA 1
ATOM 540 C C . ILE A 1 72 ? -3.188 -10.043 -1.738 1.00 78.19 72 ILE A C 1
ATOM 542 O O . ILE A 1 72 ? -3.762 -9.273 -2.513 1.00 78.19 72 ILE A O 1
ATOM 546 N N . HIS A 1 73 ? -3.357 -9.993 -0.421 1.00 82.56 73 HIS A N 1
ATOM 547 C CA . HIS A 1 73 ? -4.311 -9.101 0.231 1.00 82.56 73 HIS A CA 1
ATOM 548 C C . HIS A 1 73 ? -3.673 -8.384 1.420 1.00 82.56 73 HIS A C 1
ATOM 550 O O . HIS A 1 73 ? -2.910 -8.992 2.172 1.00 82.56 73 HIS A O 1
ATOM 556 N N . PHE A 1 74 ? -4.021 -7.105 1.577 1.00 86.00 74 PHE A N 1
ATOM 557 C CA . PHE A 1 74 ? -3.710 -6.298 2.753 1.00 86.00 74 PHE A CA 1
ATOM 558 C C . PHE A 1 74 ? -4.876 -6.399 3.732 1.00 86.00 74 PHE A C 1
ATOM 560 O O . PHE A 1 74 ? -6.030 -6.270 3.320 1.00 86.00 74 PH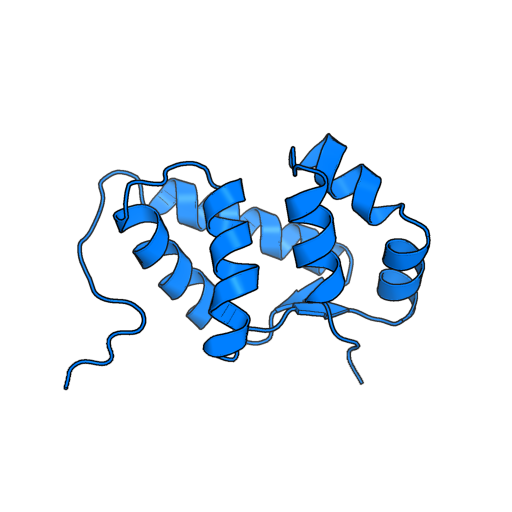E A O 1
ATOM 567 N N . TYR A 1 75 ? -4.584 -6.598 5.009 1.00 88.56 75 TYR A N 1
ATOM 568 C CA . TYR A 1 75 ? -5.581 -6.664 6.067 1.00 88.56 75 TYR A CA 1
ATOM 569 C C . TYR A 1 75 ? -5.175 -5.791 7.242 1.00 88.56 75 TYR A C 1
ATOM 571 O O . TYR A 1 75 ? -3.987 -5.660 7.518 1.00 88.56 75 TYR A O 1
ATOM 579 N N . ALA A 1 76 ? -6.151 -5.223 7.936 1.00 89.44 76 ALA A N 1
ATOM 580 C CA . ALA A 1 76 ? -5.918 -4.413 9.118 1.00 89.44 76 ALA A CA 1
ATOM 581 C C . ALA A 1 76 ? -6.995 -4.636 10.186 1.00 89.44 76 ALA A C 1
ATOM 583 O O . ALA A 1 76 ? -8.072 -5.153 9.885 1.00 89.44 76 ALA A O 1
ATOM 584 N N . ASP A 1 77 ? -6.695 -4.259 11.429 1.00 88.12 77 ASP A N 1
ATOM 585 C CA . ASP A 1 77 ? -7.686 -4.244 12.506 1.00 88.12 77 ASP A CA 1
ATOM 586 C C . ASP A 1 77 ? -8.721 -3.113 12.330 1.00 88.12 77 ASP A C 1
ATOM 588 O O . ASP A 1 77 ? -8.543 -2.178 11.542 1.00 88.12 77 ASP A O 1
ATOM 592 N N . ASP A 1 78 ? -9.815 -3.186 13.091 1.00 85.56 78 ASP A N 1
ATOM 593 C CA . ASP A 1 78 ? -10.915 -2.219 13.010 1.00 85.56 78 ASP A CA 1
ATOM 594 C C . ASP A 1 78 ? -10.490 -0.777 13.316 1.00 85.56 78 ASP A C 1
ATOM 596 O O . ASP A 1 78 ? -11.039 0.166 12.735 1.00 85.56 78 ASP A O 1
ATOM 600 N N . LYS A 1 79 ? -9.506 -0.580 14.203 1.00 86.12 79 LYS A N 1
ATOM 601 C CA . LYS A 1 79 ? -9.013 0.756 14.551 1.00 86.12 79 LYS A CA 1
ATOM 602 C C . LYS A 1 79 ? -8.276 1.361 13.361 1.00 86.12 79 LYS A C 1
ATOM 604 O O . LYS A 1 79 ? -8.554 2.494 12.985 1.00 86.12 79 LYS A O 1
ATOM 609 N N . VAL A 1 80 ? -7.393 0.602 12.724 1.00 86.62 80 VAL A N 1
ATOM 610 C CA . VAL A 1 80 ? -6.655 1.041 11.536 1.00 86.62 80 VAL A CA 1
ATOM 611 C C . VAL A 1 80 ? -7.604 1.338 10.373 1.00 86.62 80 VAL A C 1
ATOM 613 O O . VAL A 1 80 ? -7.439 2.340 9.679 1.00 86.62 80 VAL A O 1
ATOM 616 N N . ILE A 1 81 ? -8.642 0.520 10.183 1.00 84.94 81 ILE A N 1
ATOM 617 C CA . ILE A 1 81 ? -9.687 0.776 9.182 1.00 84.94 81 ILE A CA 1
ATOM 618 C C . ILE A 1 81 ? -10.471 2.053 9.502 1.00 84.94 81 ILE A C 1
ATOM 620 O O . ILE A 1 81 ? -10.798 2.819 8.592 1.00 84.94 81 ILE A O 1
ATOM 624 N N . SER A 1 82 ? -10.766 2.307 10.778 1.00 85.38 82 SER A N 1
ATOM 625 C CA . SER A 1 82 ? -11.368 3.568 11.212 1.00 85.38 82 SER A CA 1
ATOM 626 C C . SER A 1 82 ? -10.465 4.755 10.863 1.00 85.38 82 SER A C 1
ATOM 628 O O . SER A 1 82 ? -10.926 5.697 10.221 1.00 85.38 82 SER A O 1
ATOM 630 N N . ASP A 1 83 ? -9.174 4.675 11.181 1.00 86.00 83 ASP A N 1
ATOM 631 C CA . ASP A 1 83 ? -8.189 5.731 10.911 1.00 86.00 83 ASP A CA 1
ATOM 632 C C . ASP A 1 83 ? -8.033 5.988 9.390 1.00 86.00 83 ASP A C 1
ATOM 634 O O . ASP A 1 83 ? -7.905 7.133 8.943 1.00 86.00 83 ASP A O 1
ATOM 638 N N . MET A 1 84 ? -8.146 4.944 8.555 1.00 84.88 84 MET A N 1
ATOM 639 C CA . MET A 1 84 ? -8.234 5.077 7.091 1.00 84.88 84 MET A CA 1
ATOM 640 C C . MET A 1 84 ? -9.482 5.824 6.630 1.00 84.88 84 MET A C 1
ATOM 642 O O . MET A 1 84 ? -9.391 6.695 5.768 1.00 84.88 84 MET A O 1
ATOM 646 N N . ARG A 1 85 ? -10.649 5.520 7.205 1.00 82.25 85 ARG A N 1
ATOM 647 C CA . ARG A 1 85 ? -11.912 6.194 6.856 1.00 82.25 85 ARG A CA 1
ATOM 648 C C . ARG A 1 85 ? -11.938 7.654 7.293 1.00 82.25 85 ARG A C 1
ATOM 650 O O . ARG A 1 85 ? -12.579 8.466 6.631 1.00 82.25 85 ARG A O 1
ATOM 657 N N . LEU A 1 86 ? -11.245 7.982 8.382 1.00 86.38 86 LEU A N 1
ATOM 658 C CA . LEU A 1 86 ? -11.071 9.352 8.868 1.00 86.38 86 LEU A CA 1
ATOM 659 C C . LEU A 1 86 ? -10.069 10.162 8.024 1.00 86.38 86 LEU A C 1
ATOM 661 O O . LEU A 1 86 ? -9.967 11.374 8.196 1.00 86.38 86 LEU A O 1
ATOM 665 N N . GLY A 1 87 ? -9.362 9.521 7.086 1.00 83.62 87 GLY A N 1
ATOM 666 C CA . GLY A 1 87 ? -8.428 10.176 6.169 1.00 83.62 87 GLY A CA 1
ATOM 667 C C . GLY A 1 87 ? -7.045 10.452 6.766 1.00 83.62 87 GLY A C 1
ATOM 668 O O . GLY A 1 87 ? -6.217 11.094 6.117 1.00 83.62 87 GLY A O 1
ATOM 669 N N . GLU A 1 88 ? -6.750 9.951 7.966 1.00 84.12 88 GLU A N 1
ATOM 670 C CA . GLU A 1 88 ? -5.423 10.102 8.578 1.00 84.12 88 GLU A CA 1
ATOM 671 C C . GLU A 1 88 ? -4.364 9.330 7.779 1.00 84.12 88 GLU A C 1
ATOM 673 O O . GLU A 1 88 ? -3.281 9.843 7.480 1.00 84.12 88 GLU A O 1
ATOM 678 N N . TYR A 1 89 ? -4.718 8.126 7.323 1.00 81.94 89 TYR A N 1
ATOM 679 C CA . TYR A 1 89 ? -3.864 7.325 6.446 1.00 81.94 89 TYR A CA 1
ATOM 680 C C . TYR A 1 89 ? -3.687 7.940 5.057 1.00 81.94 89 TYR A C 1
ATOM 682 O O . TYR A 1 89 ? -2.603 7.845 4.482 1.00 81.94 89 TYR A O 1
ATOM 690 N N . ASP A 1 90 ? -4.709 8.613 4.525 1.00 85.12 90 ASP A N 1
ATOM 691 C CA . ASP A 1 90 ? -4.608 9.324 3.250 1.00 85.12 90 ASP A CA 1
ATOM 692 C C . ASP A 1 90 ? -3.537 10.412 3.311 1.00 85.12 90 ASP A C 1
ATOM 694 O O . ASP A 1 90 ? -2.743 10.563 2.377 1.00 85.12 90 ASP A O 1
ATOM 698 N N . PHE A 1 91 ? -3.516 11.174 4.409 1.00 85.19 91 PHE A N 1
ATOM 699 C CA . PHE A 1 91 ? -2.502 12.194 4.645 1.00 85.19 91 PHE A CA 1
ATOM 700 C C . PHE A 1 91 ? -1.113 11.569 4.787 1.00 85.19 91 PHE A C 1
ATOM 702 O O . PHE A 1 91 ? -0.164 12.051 4.168 1.00 85.19 91 PHE A O 1
ATOM 709 N N . TYR A 1 92 ? -0.987 10.479 5.543 1.00 84.88 92 TYR A N 1
ATOM 710 C CA . TYR A 1 92 ? 0.282 9.781 5.741 1.00 84.88 92 TYR A CA 1
ATOM 711 C C . TYR A 1 92 ? 0.860 9.216 4.432 1.00 84.88 92 TYR A C 1
ATOM 713 O O . TYR A 1 92 ? 2.005 9.505 4.087 1.00 84.88 92 TYR A O 1
ATOM 721 N N . LEU A 1 93 ? 0.061 8.492 3.643 1.00 84.62 93 LEU A N 1
ATOM 722 C CA . LEU A 1 93 ? 0.493 7.924 2.360 1.00 84.62 93 LEU A CA 1
ATOM 723 C C . LEU A 1 93 ? 0.916 9.012 1.360 1.00 84.62 93 LEU A C 1
ATOM 725 O O . LEU A 1 93 ? 1.888 8.833 0.626 1.00 84.62 93 LEU A O 1
ATOM 729 N N . LYS A 1 94 ? 0.232 10.164 1.351 1.00 86.94 94 LYS A N 1
ATOM 730 C CA . LYS A 1 94 ? 0.617 11.323 0.527 1.00 86.94 94 LYS A CA 1
ATOM 731 C C . LYS A 1 94 ? 1.906 11.980 1.018 1.00 86.94 94 LYS A C 1
ATOM 733 O O . LYS A 1 94 ? 2.792 12.246 0.216 1.00 86.94 94 LYS A O 1
ATOM 738 N N . SER A 1 95 ? 2.001 12.270 2.313 1.00 85.81 95 SER A N 1
ATOM 739 C CA . SER A 1 95 ? 3.082 13.089 2.883 1.00 85.81 95 SER A CA 1
ATOM 740 C C . SER A 1 95 ? 4.391 12.326 3.074 1.00 85.81 95 SER A C 1
ATOM 742 O O . SER A 1 95 ? 5.454 12.875 2.803 1.00 85.81 95 SER A O 1
ATOM 744 N N . VAL A 1 96 ? 4.322 11.068 3.510 1.00 84.81 96 VAL A N 1
ATOM 745 C CA . VAL A 1 96 ? 5.503 10.248 3.815 1.00 84.81 96 VAL A CA 1
ATOM 746 C C . VAL A 1 96 ? 5.930 9.428 2.612 1.00 84.81 96 VAL A C 1
ATOM 748 O O . VAL A 1 96 ? 7.116 9.361 2.302 1.00 84.81 96 VAL A O 1
ATOM 751 N N . TYR A 1 97 ? 4.964 8.842 1.906 1.00 80.94 97 TYR A N 1
ATOM 752 C CA . TYR A 1 97 ? 5.249 7.983 0.76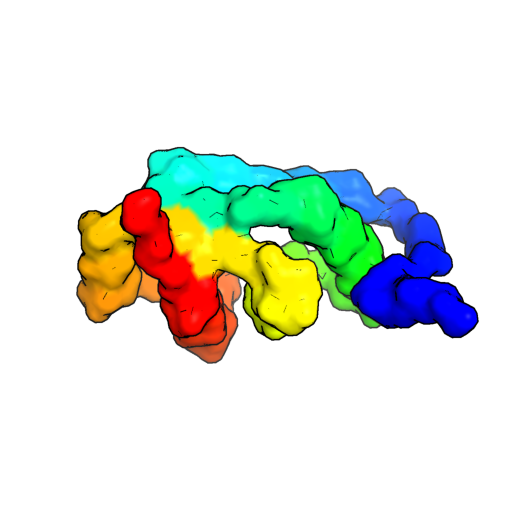2 1.00 80.94 97 TYR A CA 1
ATOM 753 C C . TYR A 1 97 ? 5.031 8.660 -0.589 1.00 80.94 97 TYR A C 1
ATOM 755 O O . TYR A 1 97 ? 5.305 8.041 -1.603 1.00 80.94 97 TYR A O 1
ATOM 763 N N . GLY A 1 98 ? 4.565 9.909 -0.656 1.00 85.81 98 GLY A N 1
ATOM 764 C CA . GLY A 1 98 ? 4.410 10.608 -1.936 1.00 85.81 98 GLY A CA 1
ATOM 765 C C . GLY A 1 98 ? 3.308 10.041 -2.835 1.00 85.81 98 GLY A C 1
ATOM 766 O O . GLY A 1 98 ? 3.343 10.251 -4.048 1.00 85.81 98 GLY A O 1
ATOM 767 N N . PHE A 1 99 ? 2.334 9.310 -2.281 1.00 86.12 99 PHE A N 1
ATOM 768 C CA . PHE A 1 99 ? 1.242 8.755 -3.078 1.00 86.12 99 PHE A CA 1
ATOM 769 C C . PHE A 1 99 ? 0.400 9.873 -3.687 1.00 86.12 99 PHE A C 1
ATOM 771 O O . PHE A 1 99 ? -0.001 10.826 -3.019 1.00 86.12 99 PHE A O 1
ATOM 778 N N . THR A 1 100 ? 0.027 9.708 -4.951 1.00 88.12 100 THR A N 1
ATOM 779 C CA . THR A 1 100 ? -1.016 10.540 -5.555 1.00 88.12 100 THR A CA 1
ATOM 780 C C . THR A 1 100 ? -2.381 10.235 -4.918 1.00 88.12 100 THR A C 1
ATOM 782 O O . THR A 1 100 ? -2.612 9.121 -4.438 1.00 88.12 100 THR A O 1
ATOM 785 N N . PRO A 1 101 ? -3.349 11.171 -4.959 1.00 86.88 101 PRO A N 1
ATOM 786 C CA . PRO A 1 101 ? -4.695 10.929 -4.429 1.00 86.88 101 PRO A CA 1
ATOM 787 C C . PRO A 1 101 ? -5.369 9.667 -4.989 1.00 86.88 101 PRO A C 1
ATOM 789 O O . PRO A 1 101 ? -6.043 8.943 -4.260 1.00 86.88 101 PRO A O 1
ATOM 792 N N . TYR A 1 102 ? -5.144 9.367 -6.270 1.00 86.88 102 TYR A N 1
ATOM 793 C CA . TYR A 1 102 ? -5.662 8.156 -6.904 1.00 86.88 102 TYR A CA 1
ATOM 794 C C . TYR A 1 102 ? -5.037 6.877 -6.327 1.00 86.88 102 TYR A C 1
ATOM 796 O O . TYR A 1 102 ? -5.739 5.898 -6.076 1.00 86.88 102 TYR A O 1
ATOM 804 N N . GLN A 1 103 ? -3.724 6.883 -6.095 1.00 84.00 103 GLN A N 1
ATOM 805 C CA . GLN A 1 103 ? -3.005 5.740 -5.534 1.00 84.00 103 GLN A CA 1
ATOM 806 C C . GLN A 1 103 ? -3.459 5.436 -4.103 1.00 84.00 103 GLN A C 1
ATOM 808 O O . GLN A 1 103 ? -3.707 4.279 -3.772 1.00 84.00 103 GLN A O 1
ATOM 813 N N . VAL A 1 104 ? -3.675 6.477 -3.296 1.00 86.38 104 VAL A N 1
ATOM 814 C CA . VAL A 1 104 ? -4.255 6.345 -1.954 1.00 86.38 104 VAL A CA 1
ATOM 815 C C . VAL A 1 104 ? -5.630 5.681 -1.995 1.00 86.38 104 VAL A C 1
ATOM 817 O O . VAL A 1 104 ? -5.851 4.690 -1.304 1.00 86.38 104 VAL A O 1
ATOM 820 N N . SER A 1 105 ? -6.533 6.161 -2.857 1.00 85.94 105 SER A N 1
ATOM 821 C CA . SER A 1 105 ? -7.886 5.602 -2.978 1.00 85.94 105 SER A CA 1
ATOM 822 C C . SER A 1 105 ? -7.874 4.111 -3.331 1.00 85.94 105 SER A C 1
ATOM 824 O O . SER A 1 105 ? -8.610 3.319 -2.737 1.00 85.94 105 SER A O 1
ATOM 826 N N . VAL A 1 106 ? -7.006 3.709 -4.264 1.00 85.06 106 VAL A N 1
ATOM 827 C CA . VAL A 1 106 ? -6.839 2.303 -4.647 1.00 85.06 106 VAL A CA 1
ATOM 828 C C . VAL A 1 106 ? -6.290 1.469 -3.487 1.00 85.06 106 VAL A C 1
ATOM 830 O O . VAL A 1 106 ? -6.785 0.364 -3.268 1.00 85.06 106 VAL A O 1
ATOM 833 N N . PHE A 1 107 ? -5.304 1.984 -2.743 1.00 85.44 107 PHE A N 1
ATOM 834 C CA . PHE A 1 107 ? -4.741 1.298 -1.581 1.00 85.44 107 PHE A CA 1
ATOM 835 C C . PHE A 1 107 ? -5.787 1.081 -0.490 1.00 85.44 107 PHE A C 1
ATOM 837 O O . PHE A 1 107 ? -6.059 -0.065 -0.142 1.00 85.44 107 PHE A O 1
ATOM 844 N N . VAL A 1 108 ? -6.443 2.141 -0.015 1.00 85.56 108 VAL A N 1
ATOM 845 C CA . VAL A 1 108 ? -7.443 2.050 1.062 1.00 85.56 108 VAL A CA 1
ATOM 846 C C . VAL A 1 108 ? -8.598 1.121 0.674 1.00 85.56 108 VAL A C 1
ATOM 848 O O . VAL A 1 108 ? -9.034 0.306 1.478 1.00 85.56 108 VAL A O 1
ATOM 851 N N . SER A 1 109 ? -9.027 1.142 -0.592 1.00 84.81 109 SER A N 1
ATOM 852 C CA . SER A 1 109 ? -10.081 0.244 -1.102 1.00 84.81 109 SER A CA 1
ATOM 853 C C . SER A 1 109 ? -9.658 -1.230 -1.224 1.00 84.81 109 SER A C 1
ATOM 855 O O . SER A 1 109 ? -10.487 -2.101 -1.515 1.00 84.81 109 SER A O 1
ATOM 857 N N . SER A 1 110 ? -8.364 -1.517 -1.089 1.00 82.62 110 SER A N 1
ATOM 858 C CA . SER A 1 110 ? -7.808 -2.871 -1.151 1.00 82.62 110 SER A CA 1
ATOM 859 C C . SER A 1 110 ? -7.602 -3.504 0.224 1.00 82.62 110 SER A C 1
ATOM 861 O O . SER A 1 110 ? -7.495 -4.730 0.291 1.00 82.62 110 SER A O 1
ATOM 863 N N . VAL A 1 111 ? -7.569 -2.697 1.293 1.00 86.88 111 VAL A N 1
ATOM 864 C CA . VAL A 1 111 ? -7.368 -3.178 2.662 1.00 86.88 111 VAL A CA 1
ATOM 865 C C . VAL A 1 111 ? -8.668 -3.793 3.183 1.00 86.88 111 VAL A C 1
ATOM 867 O O . VAL A 1 111 ? -9.721 -3.158 3.181 1.00 86.88 111 VAL A O 1
ATOM 870 N N . GLY A 1 112 ? -8.595 -5.058 3.592 1.00 83.81 112 GLY A N 1
ATOM 871 C CA . GLY A 1 112 ? -9.673 -5.780 4.266 1.00 83.81 112 GLY A CA 1
ATOM 872 C C . GLY A 1 112 ? -9.538 -5.753 5.790 1.00 83.81 112 GLY A C 1
ATOM 873 O O . GLY A 1 112 ? -8.537 -5.292 6.329 1.00 83.81 112 GLY A O 1
ATOM 874 N N . VAL A 1 113 ? -10.538 -6.289 6.486 1.00 79.12 113 VAL A N 1
ATOM 875 C CA . VAL A 1 113 ? -10.520 -6.449 7.950 1.00 79.12 113 VAL A CA 1
ATOM 876 C C . VAL A 1 113 ? -9.924 -7.815 8.312 1.00 79.12 113 VAL A C 1
ATOM 878 O O . VAL A 1 113 ? -10.226 -8.803 7.637 1.00 79.12 113 VAL A O 1
ATOM 881 N N . VAL A 1 114 ? -9.081 -7.881 9.347 1.00 75.88 114 VAL A N 1
ATOM 882 C CA . VAL A 1 114 ? -8.663 -9.149 9.978 1.00 75.88 114 VAL A CA 1
ATOM 883 C C . VAL A 1 114 ? -9.771 -9.595 10.943 1.00 75.88 114 VAL A C 1
ATOM 885 O O . VAL A 1 114 ? -10.095 -8.844 11.858 1.00 75.88 114 VAL A O 1
ATOM 888 N N . ASN A 1 115 ? -10.342 -10.789 10.741 1.00 56.59 115 ASN A N 1
ATOM 889 C CA . ASN A 1 115 ? -11.225 -11.442 11.724 1.00 56.59 115 ASN A CA 1
ATOM 890 C C . ASN A 1 115 ? -10.416 -12.212 12.769 1.00 56.59 115 ASN A C 1
ATOM 892 O O . ASN A 1 115 ? -9.430 -12.870 12.360 1.00 56.59 115 ASN A O 1
#

Foldseek 3Di:
DPPPLQDDDDDPPLPVLLVLVVVVQVVVVVVFKHKPCVPVLSSQLRRVVVVVDPQSLVSVLCCLVSVVVVVIAIEGAPVSLVCLVVCVVVCCCCPVVVDDSVSSVSNSVRYHYDD

pLDDT: mean 74.18, std 14.01, range [29.91, 89.44]

Organism: NCBI:txid65700

Radius of gyration: 14.11 Å; chains: 1; bounding box: 33×36×35 Å